Protein AF-A0A964E711-F1 (afdb_monomer)

Secondary structure (DSSP, 8-state):
---S--GGGS-GGG--HHHHHHHHHHHHHTTHHHHHHHHHHHH---S---------PPPHHHHT----S------PPPP-

Sequence (80 aa):
LRTGAPWADIPQRYGPHTTCVNRFNRWRKAGVWARILDAVSKAYDGDIQMIDSSSIRVHQHAANAQKKMDPVAWVVRAAA

Organism: NCBI:txid2802395

Radius of gyration: 16.08 Å; Cα contacts (8 Å, |Δi|>4): 16; chains: 1; bounding box: 38×33×42 Å

pLDDT: mean 81.11, std 14.55, range [44.72, 96.88]

InterPro domains:
  IPR025161 Insertion element IS402-like domain [PF13340] (1-36)
  IPR052909 Transposase_6_like [PTHR46637] (1-68)

Solvent-accessible surface area (backbone atoms only — not comparable to full-atom values): 5656 Å² total; per-residue (Å²): 128,92,80,65,82,55,59,86,73,56,63,70,93,76,51,60,44,70,59,51,54,53,50,51,53,50,35,58,74,70,46,46,62,58,53,50,51,53,53,53,58,73,70,54,90,72,95,79,85,87,85,82,88,86,85,75,84,71,59,73,89,69,63,73,63,82,82,88,64,81,85,84,81,85,81,78,78,78,84,131

Foldseek 3Di:
DLPDPDLVPDDCVVPRSVVVVVVVVVCVVVCVVVVVVVVVLVVDPDDDDDDDDDDDDDDPVVVPDDPPDDDDDDDDDDDD

Structure (mmCIF, N/CA/C/O backbone):
data_AF-A0A964E711-F1
#
_entry.id   AF-A0A964E711-F1
#
loop_
_atom_site.group_PDB
_atom_site.id
_atom_site.type_symbol
_atom_site.label_atom_id
_atom_site.label_alt_id
_atom_site.label_comp_id
_atom_site.label_asym_id
_atom_site.label_entity_id
_atom_site.label_seq_id
_atom_site.pdbx_PDB_ins_code
_atom_site.Cartn_x
_atom_site.Cartn_y
_atom_site.Cartn_z
_atom_site.occupancy
_atom_site.B_iso_or_equiv
_atom_site.auth_seq_id
_atom_site.auth_comp_id
_atom_site.auth_asym_id
_atom_site.auth_atom_id
_atom_site.pdbx_PDB_model_num
ATOM 1 N N . LEU A 1 1 ? -2.786 22.739 3.885 1.00 49.56 1 LEU A N 1
ATOM 2 C CA . LEU A 1 1 ? -3.461 21.434 3.687 1.00 49.56 1 LEU A CA 1
ATOM 3 C C . LEU A 1 1 ? -3.150 20.531 4.874 1.00 49.56 1 LEU A C 1
ATOM 5 O O . LEU A 1 1 ? -2.002 20.495 5.297 1.00 49.56 1 LEU A O 1
ATOM 9 N N . ARG A 1 2 ? -4.130 19.793 5.403 1.00 51.19 2 ARG A N 1
ATOM 10 C CA . ARG A 1 2 ? -3.888 18.740 6.403 1.00 51.19 2 ARG A CA 1
ATOM 11 C C . ARG A 1 2 ? -3.358 17.495 5.675 1.00 51.19 2 ARG A C 1
ATOM 13 O O . ARG A 1 2 ? -4.110 16.591 5.337 1.00 51.19 2 ARG A O 1
ATOM 20 N N . THR A 1 3 ? -2.071 17.498 5.334 1.00 64.88 3 THR A N 1
ATOM 21 C CA . THR A 1 3 ? -1.420 16.462 4.515 1.00 64.88 3 THR A CA 1
ATOM 22 C C . THR A 1 3 ? -1.073 15.238 5.361 1.00 64.88 3 THR A C 1
ATOM 24 O O . THR A 1 3 ? 0.019 15.136 5.912 1.00 64.88 3 THR A O 1
ATOM 27 N N . GLY A 1 4 ? -2.031 14.320 5.501 1.00 67.19 4 GLY A N 1
ATOM 28 C CA . GLY A 1 4 ? -1.836 13.047 6.210 1.00 67.19 4 GLY A CA 1
ATOM 29 C C . GLY A 1 4 ? -2.479 11.829 5.545 1.00 67.19 4 GLY A C 1
ATOM 30 O O . GLY A 1 4 ? -2.427 10.753 6.127 1.00 67.19 4 GLY A O 1
ATOM 31 N N . ALA A 1 5 ? -3.104 12.008 4.374 1.00 76.25 5 ALA A N 1
ATOM 32 C CA . ALA A 1 5 ? -3.899 10.996 3.668 1.00 76.25 5 ALA A CA 1
ATOM 33 C C . ALA A 1 5 ? -4.756 10.119 4.616 1.00 76.25 5 ALA A C 1
ATOM 35 O O . ALA A 1 5 ? -4.530 8.909 4.711 1.00 76.25 5 ALA A O 1
ATOM 36 N N . PRO A 1 6 ? -5.708 10.707 5.372 1.00 85.06 6 PRO A N 1
ATOM 37 C CA . PRO A 1 6 ? -6.549 9.945 6.287 1.00 85.06 6 PRO A CA 1
ATOM 38 C C . PRO A 1 6 ? -7.346 8.883 5.532 1.00 85.06 6 PRO A C 1
ATOM 40 O O . PRO A 1 6 ? -7.935 9.166 4.493 1.00 85.06 6 PRO A O 1
ATOM 43 N N . TRP A 1 7 ? -7.471 7.682 6.100 1.00 88.56 7 TRP A N 1
ATOM 44 C CA . TRP A 1 7 ? -8.385 6.672 5.554 1.00 88.56 7 TRP A CA 1
ATOM 45 C C . TRP A 1 7 ? -9.834 7.176 5.497 1.00 88.56 7 TRP A C 1
ATOM 47 O O . TRP A 1 7 ? -10.586 6.771 4.624 1.00 88.56 7 TRP A O 1
ATOM 57 N N . ALA A 1 8 ? -10.233 8.076 6.397 1.00 88.00 8 ALA A N 1
ATOM 58 C CA . ALA A 1 8 ? -11.563 8.681 6.373 1.00 88.00 8 ALA A CA 1
ATOM 59 C C . ALA A 1 8 ? -11.845 9.478 5.084 1.00 88.00 8 ALA A C 1
ATOM 61 O O . ALA A 1 8 ? -13.004 9.604 4.704 1.00 88.00 8 ALA A O 1
ATOM 62 N N . ASP A 1 9 ? -10.801 9.941 4.392 1.00 90.56 9 ASP A N 1
ATOM 63 C CA . ASP A 1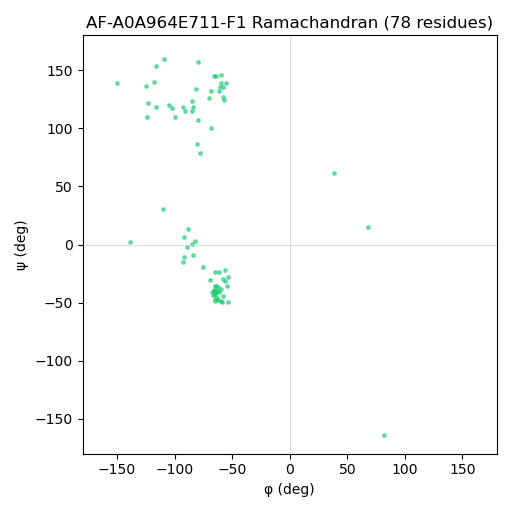 9 ? -10.919 10.796 3.211 1.00 90.56 9 ASP A CA 1
ATOM 64 C C . ASP A 1 9 ? -10.954 9.983 1.903 1.00 90.56 9 ASP A C 1
ATOM 66 O O . ASP A 1 9 ? -10.907 10.559 0.813 1.00 90.56 9 ASP A O 1
ATOM 70 N N . ILE A 1 10 ? -11.008 8.641 1.961 1.00 90.38 10 ILE A N 1
ATOM 71 C CA . ILE A 1 10 ? -11.031 7.854 0.723 1.00 90.38 10 ILE A CA 1
ATOM 72 C C . ILE A 1 10 ? -12.331 8.109 -0.057 1.00 90.38 10 ILE A C 1
ATOM 74 O O . ILE A 1 10 ? -13.407 8.203 0.540 1.00 90.38 10 ILE A O 1
ATOM 78 N N . PRO A 1 11 ? -12.282 8.114 -1.400 1.00 93.38 11 PRO A N 1
ATOM 79 C CA . PRO A 1 11 ? -13.484 8.220 -2.212 1.00 93.38 11 PRO A CA 1
ATOM 80 C C . PRO A 1 11 ? -14.491 7.098 -1.935 1.00 93.38 11 PRO A C 1
ATOM 82 O O . PRO A 1 11 ? -14.134 5.918 -1.939 1.00 93.38 11 PRO A O 1
ATOM 85 N N . GLN A 1 12 ? -15.771 7.460 -1.821 1.00 92.44 12 GLN A N 1
ATOM 86 C CA . GLN A 1 12 ? -16.870 6.536 -1.512 1.00 92.44 12 GLN A CA 1
ATOM 87 C C . GLN A 1 12 ? -16.952 5.326 -2.462 1.00 92.44 12 GLN A C 1
ATOM 89 O O . GLN A 1 12 ? -17.365 4.246 -2.046 1.00 92.44 12 GLN A O 1
ATOM 94 N N . ARG A 1 13 ? -16.490 5.467 -3.715 1.00 96.50 13 ARG A N 1
ATOM 95 C CA . ARG A 1 13 ? -16.430 4.375 -4.708 1.00 96.50 13 ARG A CA 1
ATOM 96 C C . ARG A 1 13 ? -15.638 3.144 -4.246 1.00 96.50 13 ARG A C 1
ATOM 98 O O . ARG A 1 13 ? -15.833 2.064 -4.788 1.00 96.50 13 ARG A O 1
ATOM 105 N N . TYR A 1 14 ? -14.736 3.294 -3.274 1.00 92.50 14 TYR A N 1
ATOM 106 C CA . TYR A 1 14 ? -13.945 2.188 -2.723 1.00 92.50 14 TYR A CA 1
ATOM 107 C C . TYR A 1 14 ? -14.616 1.485 -1.534 1.00 92.50 14 TYR A C 1
ATOM 109 O O . TYR A 1 14 ? -14.090 0.487 -1.036 1.00 92.50 14 TYR A O 1
ATOM 117 N N . GLY A 1 15 ? -15.783 1.970 -1.106 1.00 93.81 15 GLY A N 1
ATOM 118 C CA . GLY A 1 15 ? -16.523 1.451 0.035 1.00 93.81 15 GLY A CA 1
ATOM 119 C C . GLY A 1 15 ? -16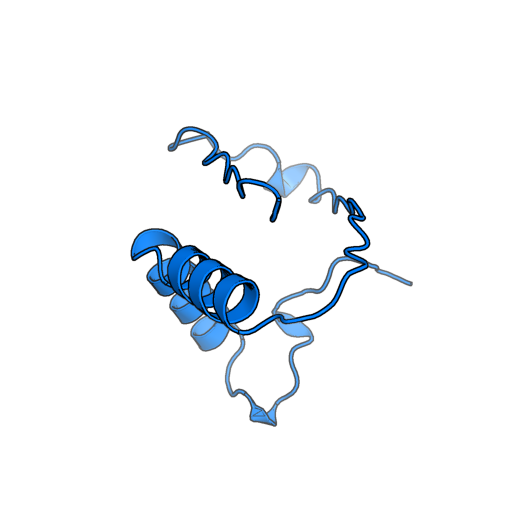.012 1.980 1.381 1.00 93.81 15 GLY A C 1
ATOM 120 O O . GLY A 1 15 ? -15.308 2.989 1.439 1.00 93.81 15 GLY A O 1
ATOM 121 N N . PRO A 1 16 ? -16.385 1.321 2.494 1.00 95.56 16 PRO A N 1
ATOM 122 C CA . PRO A 1 16 ? -16.028 1.777 3.833 1.00 95.56 16 PRO A CA 1
ATOM 123 C C . PRO A 1 16 ? -14.512 1.807 4.062 1.00 95.56 16 PRO A C 1
ATOM 125 O O . PRO A 1 16 ? -13.820 0.807 3.851 1.00 95.56 16 PRO A O 1
ATOM 128 N N . HIS A 1 17 ? -14.001 2.917 4.599 1.00 94.00 17 HIS A N 1
ATOM 129 C CA . HIS A 1 17 ? -12.570 3.110 4.857 1.00 94.00 17 HIS A CA 1
ATOM 130 C C . HIS A 1 17 ? -11.943 2.023 5.753 1.00 94.00 17 HIS A C 1
ATOM 132 O O . HIS A 1 17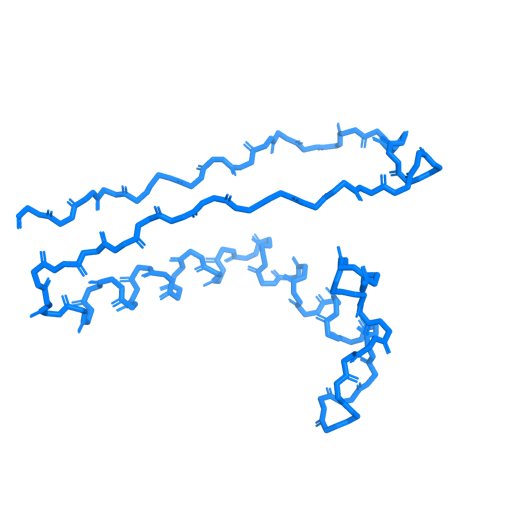 ? -10.785 1.643 5.564 1.00 94.00 17 HIS A O 1
ATOM 138 N N . THR A 1 18 ? -12.715 1.459 6.688 1.00 94.50 18 THR A N 1
ATOM 139 C CA . THR A 1 18 ? -12.295 0.341 7.550 1.00 94.50 18 THR A CA 1
ATOM 140 C C . THR A 1 18 ? -11.981 -0.924 6.745 1.00 94.50 18 THR A C 1
ATOM 142 O O . THR A 1 18 ? -11.024 -1.641 7.038 1.00 94.50 18 THR A O 1
ATOM 145 N N . THR A 1 19 ? -12.732 -1.180 5.672 1.00 95.56 19 THR A N 1
ATOM 146 C CA . THR A 1 19 ? -12.483 -2.307 4.762 1.00 95.56 19 THR A CA 1
ATOM 147 C C . THR A 1 19 ? -11.173 -2.108 4.005 1.00 95.56 19 THR A C 1
ATOM 149 O O . THR A 1 19 ? -10.385 -3.051 3.871 1.00 95.56 19 THR A O 1
ATOM 152 N N . CYS A 1 20 ? -10.898 -0.878 3.567 1.00 94.50 20 CYS A N 1
ATOM 153 C CA . CYS A 1 20 ? -9.670 -0.528 2.858 1.00 94.50 20 CYS A CA 1
ATOM 154 C C . CYS A 1 20 ? -8.431 -0.685 3.741 1.00 94.50 20 CYS A C 1
ATOM 156 O O . CYS A 1 20 ? -7.500 -1.387 3.337 1.00 94.50 20 CYS A O 1
ATOM 158 N N . VAL A 1 21 ? -8.435 -0.146 4.966 1.00 92.75 21 VAL A N 1
ATOM 159 C CA . VAL A 1 21 ? -7.289 -0.305 5.881 1.00 92.75 21 VAL A CA 1
ATOM 160 C C . VAL A 1 21 ? -7.078 -1.774 6.281 1.00 92.75 21 VAL A C 1
ATOM 162 O O . VAL A 1 21 ? -5.942 -2.249 6.343 1.00 92.75 21 VAL A O 1
ATOM 165 N N . ASN A 1 22 ? -8.153 -2.551 6.450 1.00 94.94 22 ASN A N 1
ATOM 166 C CA . ASN A 1 22 ? -8.060 -3.988 6.726 1.00 94.94 22 ASN A CA 1
ATOM 167 C C . ASN A 1 22 ? -7.464 -4.771 5.548 1.00 94.94 22 ASN A C 1
ATOM 169 O O . ASN A 1 22 ? -6.661 -5.689 5.742 1.00 94.94 22 ASN A O 1
ATOM 173 N N . ARG A 1 23 ? -7.835 -4.427 4.310 1.00 95.69 23 ARG A N 1
ATOM 174 C CA . ARG A 1 23 ? -7.229 -5.013 3.106 1.00 95.69 23 ARG A CA 1
ATOM 175 C C . ARG A 1 23 ? -5.756 -4.627 2.993 1.00 95.69 23 ARG A C 1
ATOM 177 O O . ARG A 1 23 ? -4.934 -5.524 2.826 1.00 95.69 23 ARG A O 1
ATOM 184 N N . PHE A 1 24 ? -5.428 -3.349 3.174 1.00 93.50 24 PHE A N 1
ATOM 185 C CA . PHE A 1 24 ? -4.052 -2.855 3.159 1.00 93.50 24 PHE A CA 1
ATOM 186 C C . PHE A 1 24 ? -3.169 -3.629 4.145 1.00 93.50 24 PHE A C 1
ATOM 188 O O . PHE A 1 24 ? -2.124 -4.156 3.765 1.00 93.50 24 PHE A O 1
ATOM 195 N N . ASN A 1 25 ? -3.621 -3.778 5.394 1.00 93.56 25 ASN A N 1
ATOM 196 C CA . ASN A 1 25 ? -2.874 -4.483 6.433 1.00 93.56 25 ASN A CA 1
ATOM 197 C C . ASN A 1 25 ? -2.678 -5.972 6.125 1.00 93.56 25 ASN A C 1
ATOM 199 O O . ASN A 1 25 ? -1.590 -6.502 6.364 1.00 93.56 25 ASN A O 1
ATOM 203 N N . ARG A 1 26 ? -3.699 -6.650 5.581 1.00 96.19 26 ARG A N 1
ATOM 204 C CA . ARG A 1 26 ? -3.581 -8.053 5.149 1.00 96.19 26 ARG A CA 1
ATOM 205 C C . ARG A 1 26 ? -2.574 -8.202 4.015 1.00 96.19 26 ARG A C 1
ATOM 207 O O . ARG A 1 26 ? -1.708 -9.064 4.089 1.00 96.19 26 ARG A O 1
ATOM 214 N N . TRP A 1 27 ? -2.645 -7.336 3.010 1.00 96.88 27 TRP A N 1
ATOM 215 C CA . TRP A 1 27 ? -1.731 -7.347 1.868 1.00 96.88 27 TRP A CA 1
ATOM 216 C C . TRP A 1 27 ? -0.294 -7.036 2.266 1.00 96.88 27 TRP A C 1
ATOM 218 O O . TRP A 1 27 ? 0.625 -7.705 1.800 1.00 96.88 27 TRP A O 1
ATOM 228 N N . ARG A 1 28 ? -0.102 -6.088 3.189 1.00 94.81 28 ARG A N 1
ATOM 229 C CA . ARG A 1 28 ? 1.206 -5.796 3.782 1.00 94.81 28 ARG A CA 1
ATOM 230 C C . ARG A 1 28 ? 1.792 -7.026 4.469 1.00 94.81 28 ARG A C 1
ATOM 232 O O . ARG A 1 28 ? 2.937 -7.365 4.206 1.00 94.81 28 ARG A O 1
ATOM 239 N N . LYS A 1 29 ? 1.012 -7.708 5.319 1.00 93.00 29 LYS A N 1
ATOM 240 C CA . LYS A 1 29 ? 1.458 -8.935 6.005 1.00 93.00 29 LYS A CA 1
ATOM 241 C C . LYS A 1 29 ? 1.736 -10.084 5.031 1.00 93.00 29 LYS A C 1
ATOM 243 O O . LYS A 1 29 ? 2.665 -10.843 5.253 1.00 93.00 29 LYS A O 1
ATOM 248 N N . ALA A 1 30 ? 0.959 -10.188 3.957 1.00 95.00 30 ALA A N 1
ATOM 249 C CA . ALA A 1 30 ? 1.119 -11.211 2.928 1.00 95.00 30 ALA A CA 1
ATOM 250 C C . ALA A 1 30 ? 2.197 -10.878 1.872 1.00 95.00 30 ALA A C 1
ATOM 252 O O . ALA A 1 30 ? 2.340 -11.618 0.903 1.00 95.00 30 ALA A O 1
ATOM 253 N N . GLY A 1 31 ? 2.919 -9.756 2.002 1.00 94.69 31 GLY A N 1
ATOM 254 C CA . GLY A 1 31 ? 3.963 -9.355 1.050 1.00 94.69 31 GLY A CA 1
ATOM 255 C C . GLY A 1 31 ? 3.450 -8.955 -0.341 1.00 94.69 31 GLY A C 1
ATOM 256 O O . GLY A 1 31 ? 4.232 -8.864 -1.283 1.00 94.69 31 GLY A O 1
ATOM 257 N N . VAL A 1 32 ? 2.148 -8.695 -0.500 1.00 96.69 32 VAL A N 1
ATOM 258 C CA . VAL A 1 32 ? 1.536 -8.375 -1.804 1.00 96.69 32 VAL A CA 1
ATOM 259 C C . VAL A 1 32 ? 2.125 -7.097 -2.397 1.00 96.69 32 VAL A C 1
ATOM 261 O O . VAL A 1 32 ? 2.422 -7.059 -3.585 1.00 96.69 32 VAL A O 1
ATOM 264 N N . TRP A 1 33 ? 2.360 -6.074 -1.572 1.00 94.06 33 TRP A N 1
ATOM 265 C CA . TRP A 1 33 ? 2.971 -4.819 -2.024 1.00 94.06 33 TRP A CA 1
ATOM 266 C C . TRP A 1 33 ? 4.366 -5.021 -2.621 1.00 94.06 33 TRP A C 1
ATOM 268 O O . TRP A 1 33 ? 4.680 -4.419 -3.640 1.00 94.06 33 TRP A O 1
ATOM 278 N N . ALA A 1 34 ? 5.162 -5.920 -2.041 1.00 92.31 34 ALA A N 1
ATOM 279 C CA . ALA A 1 34 ? 6.490 -6.253 -2.548 1.00 92.31 34 ALA A CA 1
ATOM 280 C C . ALA A 1 34 ? 6.422 -6.921 -3.920 1.00 92.31 34 ALA A C 1
ATOM 282 O O . ALA A 1 34 ? 7.177 -6.579 -4.820 1.00 92.31 34 ALA A O 1
ATOM 283 N N . ARG A 1 35 ? 5.474 -7.848 -4.087 1.00 95.44 35 ARG A 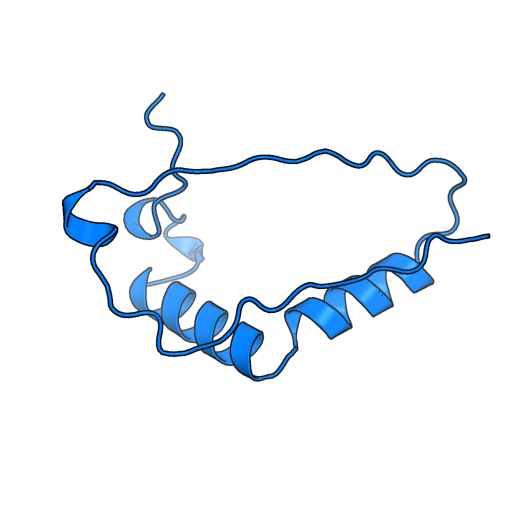N 1
ATOM 284 C CA . ARG A 1 35 ? 5.247 -8.540 -5.359 1.00 95.44 35 ARG A CA 1
ATOM 285 C C . ARG A 1 35 ? 4.754 -7.596 -6.452 1.00 95.44 35 ARG A C 1
ATOM 287 O O . ARG A 1 35 ? 5.156 -7.749 -7.596 1.00 95.44 35 ARG A O 1
ATOM 294 N N . ILE A 1 36 ? 3.883 -6.646 -6.106 1.00 95.12 36 ILE A N 1
ATOM 295 C CA . ILE A 1 36 ? 3.432 -5.608 -7.043 1.00 95.12 36 ILE A CA 1
ATOM 296 C C . ILE A 1 36 ? 4.626 -4.756 -7.472 1.00 95.12 36 ILE A C 1
ATOM 298 O O . ILE A 1 36 ? 4.804 -4.542 -8.664 1.00 95.12 36 ILE A O 1
ATOM 302 N N . LEU A 1 37 ? 5.449 -4.313 -6.517 1.00 91.62 37 LEU A N 1
ATOM 303 C CA . LEU A 1 37 ? 6.633 -3.513 -6.815 1.00 91.62 37 LEU A CA 1
ATOM 304 C C . LEU A 1 37 ? 7.606 -4.269 -7.729 1.00 91.62 37 LEU A C 1
ATOM 306 O O . LEU A 1 37 ? 7.981 -3.733 -8.760 1.00 91.62 37 LEU A O 1
ATOM 310 N N . ASP A 1 38 ? 7.930 -5.525 -7.413 1.00 91.56 38 ASP A N 1
ATOM 311 C CA . ASP A 1 38 ? 8.788 -6.382 -8.245 1.00 91.56 38 ASP A CA 1
ATOM 312 C C . ASP A 1 38 ? 8.235 -6.558 -9.669 1.00 91.56 38 ASP A C 1
ATOM 314 O O . ASP A 1 38 ? 8.972 -6.427 -10.643 1.00 91.56 38 ASP A O 1
ATOM 318 N N . ALA A 1 39 ? 6.927 -6.796 -9.808 1.00 94.75 39 ALA A N 1
ATOM 319 C CA . ALA A 1 39 ? 6.292 -6.934 -11.116 1.00 94.75 39 ALA A CA 1
ATOM 320 C C . ALA A 1 39 ? 6.334 -5.629 -11.928 1.00 94.75 39 ALA A C 1
ATOM 322 O O . ALA A 1 39 ? 6.627 -5.667 -13.121 1.00 94.75 39 ALA A O 1
ATOM 323 N N . VAL A 1 40 ? 6.072 -4.482 -11.292 1.00 91.88 40 VAL A N 1
ATOM 324 C CA . VAL A 1 40 ? 6.145 -3.165 -11.946 1.00 91.88 40 VAL A CA 1
ATOM 325 C C . VAL A 1 40 ? 7.583 -2.837 -12.338 1.00 91.88 40 VAL A C 1
ATOM 327 O O . VAL A 1 40 ? 7.809 -2.396 -13.458 1.00 91.88 40 VAL A O 1
ATOM 330 N N . SER A 1 41 ? 8.556 -3.104 -11.463 1.00 88.88 41 SER A N 1
ATOM 331 C CA . SER A 1 41 ? 9.976 -2.894 -11.756 1.00 88.88 41 SER A CA 1
ATOM 332 C C . SER A 1 41 ? 10.460 -3.758 -12.919 1.00 88.88 41 SER A C 1
ATOM 334 O O . SER A 1 41 ? 11.196 -3.262 -13.759 1.00 88.88 41 SER A O 1
ATOM 336 N N . LYS A 1 42 ? 10.026 -5.021 -13.010 1.00 89.62 42 LYS A N 1
ATOM 337 C CA . LYS A 1 42 ? 10.372 -5.912 -14.134 1.00 89.62 42 LYS A CA 1
ATOM 338 C C . LYS A 1 42 ? 9.730 -5.5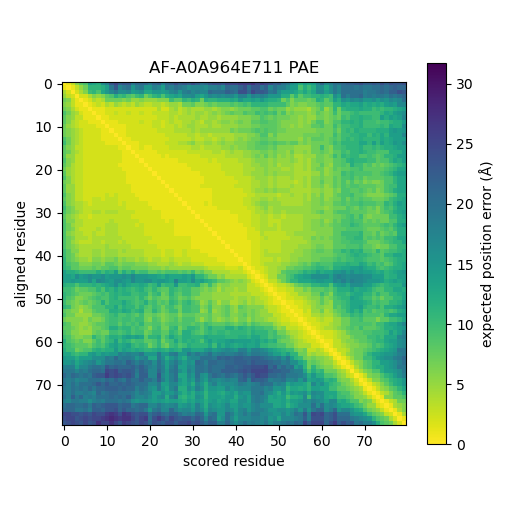07 -15.458 1.00 89.62 42 LYS A C 1
ATOM 340 O O . LYS A 1 42 ? 10.281 -5.808 -16.506 1.00 89.62 42 LYS A O 1
ATOM 345 N N . ALA A 1 43 ? 8.552 -4.890 -15.408 1.00 91.31 43 ALA A N 1
ATOM 346 C CA . ALA A 1 43 ? 7.848 -4.405 -16.591 1.00 91.31 43 ALA A CA 1
ATOM 347 C C . ALA A 1 43 ? 8.321 -3.012 -17.043 1.00 91.31 43 ALA A C 1
ATOM 349 O O . ALA A 1 43 ? 7.892 -2.536 -18.092 1.00 91.31 43 ALA A O 1
ATOM 350 N N . TYR A 1 44 ? 9.148 -2.339 -16.242 1.00 88.88 44 TYR A N 1
ATOM 351 C CA . TYR A 1 44 ? 9.668 -1.020 -16.558 1.00 88.88 44 TYR A CA 1
ATOM 352 C C . TYR A 1 44 ? 10.911 -1.142 -17.447 1.00 88.88 44 TYR A C 1
ATOM 354 O O . TYR A 1 44 ? 11.937 -1.645 -17.004 1.00 88.88 44 TYR A O 1
ATOM 362 N N . ASP A 1 45 ? 10.800 -0.656 -18.682 1.00 86.38 45 ASP A N 1
ATOM 363 C CA . ASP A 1 45 ? 11.839 -0.708 -19.727 1.00 86.38 45 ASP A CA 1
ATOM 364 C C . ASP A 1 45 ? 12.416 0.692 -20.025 1.00 86.38 45 ASP A C 1
ATOM 366 O O . ASP A 1 45 ? 12.712 1.044 -21.161 1.00 86.38 45 ASP A O 1
ATOM 370 N N . GLY A 1 46 ? 12.435 1.565 -19.012 1.00 83.81 46 GLY A N 1
ATOM 371 C CA . GLY A 1 46 ? 12.925 2.938 -19.136 1.00 83.81 46 GLY A CA 1
ATOM 372 C C . GLY A 1 46 ? 14.253 3.156 -18.414 1.00 83.81 46 GLY A C 1
ATOM 373 O O . GLY A 1 46 ? 14.590 2.443 -17.472 1.00 83.81 46 GLY A O 1
ATOM 374 N N . ASP A 1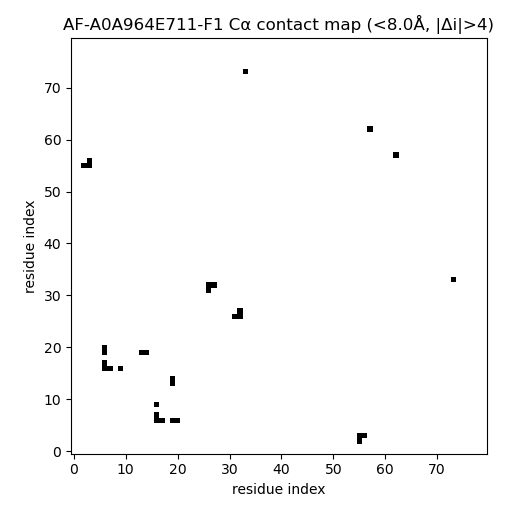 47 ? 14.965 4.210 -18.810 1.00 80.00 47 ASP A N 1
ATOM 375 C CA . ASP A 1 47 ? 16.326 4.482 -18.320 1.00 80.00 47 ASP A CA 1
ATOM 376 C C . ASP A 1 47 ? 16.375 5.385 -17.073 1.00 80.00 47 ASP A C 1
ATOM 378 O O . ASP A 1 47 ? 17.428 5.559 -16.461 1.00 80.00 47 ASP A O 1
ATOM 382 N N . ILE A 1 48 ? 15.254 6.013 -16.690 1.00 80.88 48 ILE A N 1
ATOM 383 C CA . ILE A 1 48 ? 15.231 7.061 -15.657 1.00 80.88 48 ILE A CA 1
ATOM 384 C C . ILE A 1 48 ? 14.265 6.700 -14.531 1.00 80.88 48 ILE A C 1
ATOM 386 O O . ILE A 1 48 ? 13.049 6.821 -14.667 1.00 80.88 48 ILE A O 1
ATOM 390 N N . GLN A 1 49 ? 14.814 6.375 -13.361 1.00 82.88 49 GLN A N 1
ATOM 391 C CA . GLN A 1 49 ? 14.037 6.223 -12.131 1.00 82.88 49 GLN A CA 1
ATOM 392 C C . GLN A 1 49 ? 14.247 7.420 -11.204 1.00 82.88 49 GLN A C 1
ATOM 394 O O . GLN A 1 49 ? 15.359 7.701 -10.761 1.00 82.88 49 GLN A O 1
ATOM 399 N N . MET A 1 50 ? 13.160 8.122 -10.882 1.00 84.44 50 MET A N 1
ATOM 400 C CA . MET A 1 50 ? 13.165 9.184 -9.877 1.00 84.44 50 MET A CA 1
ATOM 401 C C . MET A 1 50 ? 12.782 8.595 -8.520 1.00 84.44 50 MET A C 1
ATOM 403 O O . MET A 1 50 ? 11.676 8.083 -8.351 1.00 84.44 50 MET A O 1
ATOM 407 N N . ILE A 1 51 ? 13.696 8.676 -7.553 1.00 86.81 51 ILE A N 1
ATOM 408 C CA . ILE A 1 51 ? 13.451 8.263 -6.170 1.00 86.81 51 ILE A CA 1
ATOM 409 C C . ILE A 1 51 ? 13.211 9.522 -5.339 1.00 86.81 51 ILE A C 1
ATOM 411 O O . ILE A 1 51 ? 14.105 10.352 -5.201 1.00 86.81 51 ILE A O 1
ATOM 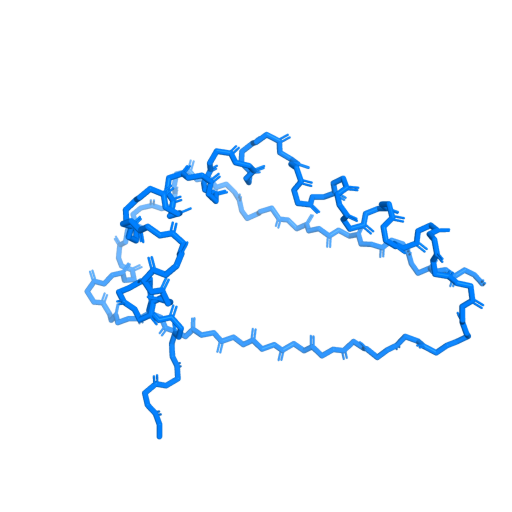415 N N . ASP A 1 52 ? 12.015 9.642 -4.767 1.00 87.50 52 ASP A N 1
ATOM 416 C CA . ASP A 1 52 ? 11.691 10.645 -3.752 1.00 87.50 52 ASP A CA 1
ATOM 417 C C . ASP A 1 52 ? 11.342 9.961 -2.423 1.00 87.50 52 ASP A C 1
ATOM 419 O O . ASP A 1 52 ? 10.877 8.816 -2.391 1.00 87.50 52 ASP A O 1
ATOM 423 N N . SER A 1 53 ? 11.560 10.666 -1.314 1.00 82.25 53 SER A N 1
ATOM 424 C CA . SER A 1 53 ? 11.172 10.213 0.018 1.00 82.25 53 SER A CA 1
ATOM 425 C C . SER A 1 53 ? 10.254 11.233 0.676 1.00 82.25 53 SER A C 1
ATOM 427 O O . SER A 1 53 ? 10.642 12.369 0.931 1.00 82.25 53 SER A O 1
ATOM 429 N N . SER A 1 54 ? 9.054 10.794 1.042 1.00 80.94 54 SER A N 1
ATOM 430 C CA . SER A 1 54 ? 8.103 11.586 1.818 1.00 80.94 54 SER A CA 1
ATOM 431 C C . SER A 1 54 ? 7.824 10.906 3.158 1.00 80.94 54 SER A C 1
ATOM 433 O O . SER A 1 54 ? 7.676 9.686 3.231 1.00 80.94 54 SER A O 1
ATOM 435 N N . SER A 1 55 ? 7.728 11.689 4.236 1.00 79.06 55 SER A N 1
ATOM 436 C CA . SER A 1 55 ? 7.386 11.183 5.571 1.00 79.06 55 SER A CA 1
ATOM 437 C C . SER A 1 55 ? 6.184 11.928 6.150 1.00 79.06 55 SER A C 1
ATOM 439 O O . SER A 1 55 ? 6.077 13.148 6.045 1.00 79.06 55 SER A O 1
ATOM 441 N N . ILE A 1 56 ? 5.258 11.186 6.761 1.00 77.31 56 ILE A N 1
ATOM 442 C CA . ILE A 1 56 ? 4.068 11.736 7.421 1.00 77.31 56 ILE A CA 1
ATOM 443 C C . ILE A 1 56 ? 4.171 11.406 8.907 1.00 77.31 56 ILE A C 1
ATOM 445 O O . ILE A 1 56 ? 4.196 10.235 9.292 1.00 77.31 56 ILE A O 1
ATOM 449 N N . ARG A 1 57 ? 4.228 12.437 9.757 1.00 75.88 57 ARG A N 1
ATOM 450 C CA . ARG A 1 57 ? 4.223 12.254 11.213 1.00 75.88 57 ARG A CA 1
ATOM 451 C C . ARG A 1 57 ? 2.799 12.062 11.719 1.00 75.88 57 ARG A C 1
ATOM 453 O O . ARG A 1 57 ? 1.892 12.809 11.363 1.00 75.88 57 ARG A O 1
ATOM 460 N N . VAL A 1 58 ? 2.617 11.067 12.579 1.00 76.50 58 VAL A N 1
ATOM 461 C CA . VAL A 1 58 ? 1.354 10.844 13.290 1.00 76.50 58 VAL A CA 1
ATOM 462 C C . VAL A 1 58 ? 1.232 11.794 14.485 1.00 76.50 58 VAL A C 1
ATOM 464 O O . VAL A 1 58 ? 2.235 12.283 15.004 1.00 76.50 58 VAL A O 1
ATOM 467 N N . HIS A 1 59 ? 0.002 12.048 14.943 1.00 78.38 59 HIS A N 1
ATOM 468 C CA . HIS A 1 59 ? -0.243 12.815 16.169 1.00 78.38 59 HIS A CA 1
ATOM 469 C C . HIS A 1 59 ? 0.421 12.132 17.377 1.00 78.38 59 HIS A C 1
ATOM 471 O O . HIS A 1 59 ? 0.422 10.904 17.456 1.00 78.38 59 HIS A O 1
ATOM 477 N N . GLN A 1 60 ? 0.920 12.897 18.353 1.00 81.75 60 GLN A N 1
ATOM 478 C CA . GLN A 1 60 ? 1.652 12.359 19.514 1.00 81.75 60 GLN A CA 1
ATOM 479 C C . GLN A 1 60 ? 0.881 11.271 20.287 1.00 81.75 60 GLN A C 1
ATOM 481 O O . GLN A 1 60 ? 1.460 10.276 20.707 1.00 81.75 60 GLN A O 1
ATOM 486 N N . HIS A 1 61 ? -0.447 11.390 20.385 1.00 77.50 61 HIS A N 1
ATOM 487 C CA . HIS A 1 61 ? -1.300 10.367 21.010 1.00 77.50 61 HIS A CA 1
ATOM 488 C C . HIS A 1 61 ? -1.328 9.025 20.259 1.00 77.50 61 HIS A C 1
ATOM 490 O O . HIS A 1 61 ? -1.594 7.998 20.871 1.00 77.50 61 HIS A O 1
ATOM 496 N N . ALA A 1 62 ? -1.032 9.013 18.958 1.00 71.00 62 ALA A N 1
ATOM 497 C CA . ALA A 1 62 ? -0.887 7.796 18.161 1.00 71.00 62 ALA A CA 1
ATOM 498 C C . ALA A 1 62 ? 0.572 7.301 18.088 1.00 71.00 62 ALA A C 1
ATOM 500 O O . ALA A 1 62 ? 0.812 6.161 17.697 1.00 71.00 62 ALA A O 1
ATOM 501 N N . ALA A 1 63 ? 1.549 8.136 18.462 1.00 71.88 63 ALA A N 1
ATOM 502 C CA . ALA A 1 63 ? 2.975 7.817 18.377 1.00 71.88 63 ALA A CA 1
ATOM 503 C C . ALA A 1 63 ? 3.455 6.841 19.470 1.00 71.88 63 ALA A C 1
ATOM 505 O O . ALA A 1 63 ? 4.484 6.194 19.298 1.00 71.88 63 ALA A O 1
ATOM 506 N N . ASN A 1 64 ? 2.701 6.694 20.565 1.00 71.88 64 ASN A N 1
ATOM 507 C CA . ASN A 1 64 ? 3.105 5.913 21.742 1.00 71.88 64 ASN A CA 1
ATOM 508 C C . ASN A 1 64 ? 2.726 4.419 21.681 1.00 71.88 64 ASN A C 1
ATOM 510 O O . ASN A 1 64 ? 2.766 3.727 22.698 1.00 71.88 64 ASN A O 1
ATOM 514 N N . ALA A 1 65 ? 2.333 3.894 20.518 1.00 71.44 65 ALA A N 1
ATOM 515 C 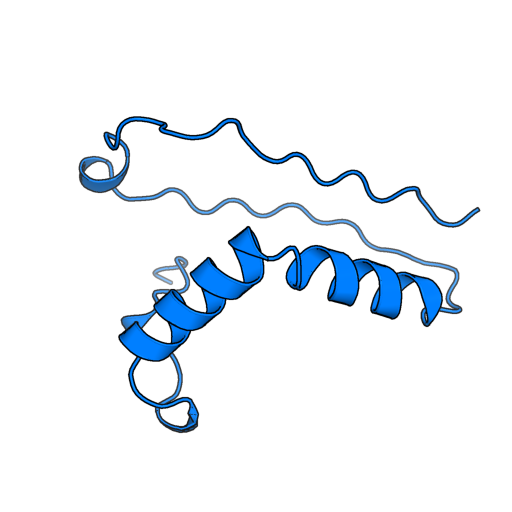CA . ALA A 1 65 ? 2.034 2.470 20.383 1.00 71.44 65 ALA A CA 1
ATOM 516 C C . ALA A 1 65 ? 3.316 1.624 20.526 1.00 71.44 65 ALA A C 1
ATOM 518 O O . ALA A 1 65 ? 4.325 1.896 19.875 1.00 71.44 65 ALA A O 1
ATOM 519 N N . GLN A 1 66 ? 3.273 0.563 21.343 1.00 69.44 66 GLN A N 1
ATOM 520 C CA . GLN A 1 66 ? 4.392 -0.377 21.462 1.00 69.44 66 GLN A CA 1
ATOM 521 C C . GLN A 1 66 ? 4.724 -0.996 20.095 1.00 69.44 66 GLN A C 1
ATOM 523 O O . GLN A 1 66 ? 3.856 -1.572 19.430 1.00 69.44 66 GLN A O 1
ATOM 528 N N . LYS A 1 67 ? 5.994 -0.908 19.680 1.00 64.19 67 LYS A N 1
ATOM 529 C CA . LYS A 1 67 ? 6.488 -1.558 18.460 1.00 64.19 67 LYS A CA 1
ATOM 530 C C . LYS A 1 67 ? 6.487 -3.074 18.669 1.00 64.19 67 LYS A C 1
ATOM 532 O O . LYS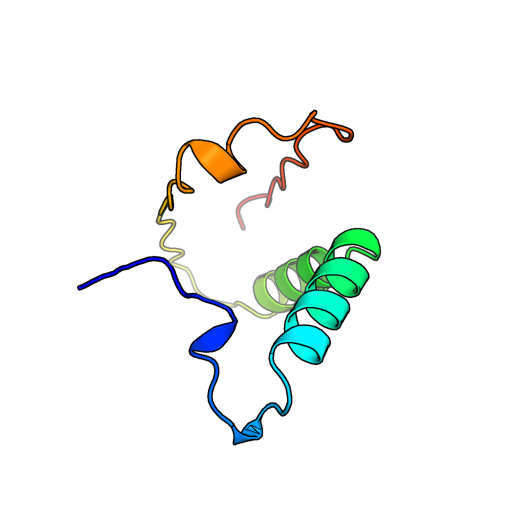 A 1 67 ? 7.384 -3.616 19.296 1.00 64.19 67 LYS A O 1
ATOM 537 N N . LYS A 1 68 ? 5.468 -3.758 18.142 1.00 64.75 68 LYS A N 1
ATOM 538 C CA . LYS A 1 68 ? 5.373 -5.231 18.157 1.00 64.75 68 LYS A CA 1
ATOM 539 C C . LYS A 1 68 ? 6.113 -5.913 16.997 1.00 64.75 68 LYS A C 1
ATOM 541 O O . LYS A 1 68 ? 6.022 -7.126 16.863 1.00 64.75 68 LYS A O 1
ATOM 546 N N . MET A 1 69 ? 6.756 -5.153 16.110 1.00 61.03 69 MET A N 1
ATOM 547 C CA . MET A 1 69 ? 7.354 -5.684 14.885 1.00 61.03 69 MET A CA 1
ATOM 548 C C . MET A 1 69 ? 8.562 -4.846 14.483 1.00 61.03 69 MET A C 1
ATOM 550 O O . MET A 1 69 ? 8.495 -3.613 14.551 1.00 61.03 69 MET A O 1
ATOM 554 N N . ASP A 1 70 ? 9.621 -5.513 14.033 1.00 67.56 70 ASP A N 1
ATOM 555 C CA . ASP A 1 70 ? 10.784 -4.840 13.470 1.00 67.56 70 ASP A CA 1
ATOM 556 C C . ASP A 1 70 ? 10.404 -4.091 12.181 1.00 67.56 70 ASP A C 1
ATOM 558 O O . ASP A 1 70 ? 9.525 -4.541 11.429 1.00 67.56 70 ASP A O 1
ATOM 562 N N . PRO A 1 71 ? 11.014 -2.921 11.918 1.00 59.44 71 PRO A N 1
ATOM 563 C CA . PRO A 1 71 ? 10.810 -2.205 10.668 1.00 59.44 71 PRO A CA 1
ATOM 564 C C . PRO A 1 71 ? 11.181 -3.104 9.485 1.00 59.44 71 PRO A C 1
ATOM 566 O O . PRO A 1 71 ? 12.302 -3.594 9.393 1.00 59.44 71 PRO A O 1
ATOM 569 N N . VAL A 1 72 ? 10.244 -3.300 8.557 1.00 60.22 72 VAL A N 1
ATOM 570 C CA . VAL A 1 72 ? 10.539 -3.988 7.298 1.00 60.22 72 VAL A CA 1
ATOM 571 C C . VAL A 1 72 ? 11.220 -2.982 6.376 1.00 60.22 72 VAL A C 1
ATOM 573 O O . VAL A 1 72 ? 10.570 -2.057 5.888 1.00 60.22 72 VAL A O 1
ATOM 576 N N . ALA A 1 73 ? 12.523 -3.147 6.164 1.00 59.19 73 ALA A N 1
ATOM 577 C CA . ALA A 1 73 ? 13.258 -2.423 5.137 1.00 59.19 73 ALA A CA 1
ATOM 578 C C . ALA A 1 73 ? 13.085 -3.152 3.798 1.00 59.19 73 ALA A C 1
ATOM 580 O O . ALA A 1 73 ? 13.470 -4.312 3.658 1.00 59.19 73 ALA A O 1
ATOM 581 N N . TRP A 1 74 ? 12.485 -2.479 2.819 1.00 65.12 74 TRP A N 1
ATOM 582 C CA . TRP A 1 74 ? 12.404 -2.979 1.450 1.00 65.12 74 TRP A CA 1
ATOM 583 C C . TRP A 1 74 ? 13.618 -2.464 0.683 1.00 65.12 74 TRP A C 1
ATOM 585 O O . TRP A 1 74 ? 13.756 -1.260 0.492 1.00 65.12 74 TRP A O 1
ATOM 595 N N . VAL A 1 75 ? 14.499 -3.367 0.259 1.00 59.34 75 VAL A N 1
ATOM 596 C CA . VAL A 1 75 ? 15.621 -3.032 -0.622 1.00 59.34 75 VAL A CA 1
ATOM 597 C C . VAL A 1 75 ? 15.227 -3.430 -2.038 1.00 59.34 75 VAL A C 1
ATOM 599 O O . VAL A 1 75 ? 15.127 -4.617 -2.343 1.00 59.34 75 VAL A O 1
ATOM 602 N N . VAL A 1 76 ? 14.987 -2.442 -2.896 1.00 55.56 76 VAL A N 1
ATOM 603 C CA . VAL A 1 76 ? 14.894 -2.660 -4.343 1.00 55.56 76 VAL A CA 1
ATOM 604 C C . VAL A 1 76 ? 16.318 -2.609 -4.880 1.00 55.56 76 VAL A C 1
ATOM 606 O O . VAL A 1 76 ? 17.029 -1.632 -4.645 1.00 55.56 76 VAL A O 1
ATOM 609 N N . ARG A 1 77 ? 16.769 -3.669 -5.557 1.00 52.28 77 ARG A N 1
ATOM 610 C CA . ARG A 1 77 ? 18.026 -3.595 -6.309 1.00 52.28 77 ARG A CA 1
ATOM 611 C C . ARG A 1 77 ? 17.784 -2.690 -7.512 1.00 52.28 77 ARG A C 1
ATOM 613 O O . ARG A 1 77 ? 16.826 -2.919 -8.243 1.00 52.28 77 ARG A O 1
ATOM 620 N N . ALA A 1 78 ? 18.620 -1.668 -7.674 1.00 47.09 78 ALA A N 1
ATOM 621 C CA . ALA A 1 78 ? 18.586 -0.812 -8.851 1.00 47.09 78 ALA A CA 1
ATOM 622 C C . ALA A 1 78 ? 18.716 -1.673 -10.118 1.00 47.09 78 ALA A C 1
ATOM 624 O O . ALA A 1 78 ? 19.484 -2.640 -10.126 1.00 47.09 78 ALA A O 1
ATOM 625 N N . ALA A 1 79 ? 17.933 -1.341 -11.147 1.00 52.78 79 ALA A N 1
ATOM 626 C CA . ALA A 1 79 ? 18.146 -1.874 -12.486 1.00 52.78 79 ALA A CA 1
ATOM 627 C C . ALA A 1 79 ? 19.546 -1.440 -12.959 1.00 52.78 79 ALA A C 1
ATOM 629 O O . ALA A 1 79 ? 19.958 -0.313 -12.674 1.00 52.78 79 ALA A O 1
ATOM 630 N N . ALA A 1 80 ? 20.283 -2.377 -13.558 1.00 44.72 80 ALA A N 1
ATOM 631 C CA . ALA A 1 80 ? 21.616 -2.149 -14.112 1.00 44.72 80 ALA A CA 1
ATOM 632 C C . ALA A 1 80 ? 21.536 -1.393 -15.438 1.00 44.72 80 ALA A C 1
ATOM 634 O O . ALA A 1 80 ? 20.540 -1.627 -16.159 1.00 44.72 80 ALA A O 1
#

Mean predicted aligned error: 8.89 Å